Protein AF-A0A4Q5QM50-F1 (afdb_monomer)

pLDDT: mean 96.57, std 2.61, range [81.38, 98.62]

Solvent-accessible surface area (backbone atoms only — not comparable to full-atom values): 6612 Å² total; per-residue (Å²): 116,52,79,35,75,69,76,52,74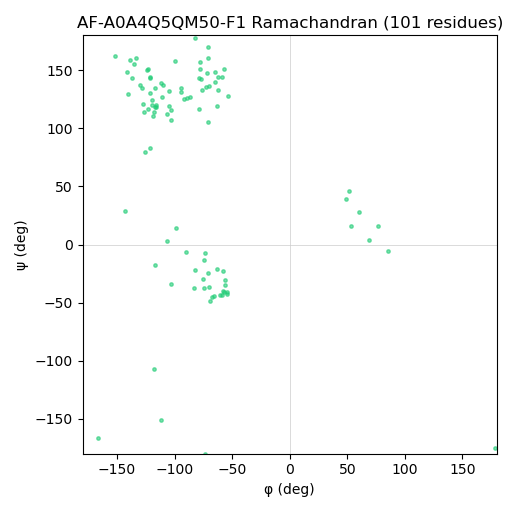,75,59,60,73,68,48,51,76,66,51,48,42,71,62,73,55,78,90,72,41,70,44,87,65,37,73,37,45,36,38,29,59,62,91,64,44,73,49,65,26,73,26,63,67,96,53,87,73,80,84,68,63,63,78,90,70,77,62,97,42,68,57,79,89,48,87,66,78,49,70,36,85,54,73,69,50,73,50,73,57,98,85,46,78,40,83,32,46,61,74,33,70,51,111

Secondary structure (DSSP, 8-state):
-EEE----HHHHTT--HHHHHHHH--S-S--TTEEEEEEESSTT-EEEEEE--SS--PPP--GGG-SSSTTTT----EE--SSSEEEEETTEEEEE-TT-EE-

Nearest PDB structures (foldseek):
  7vgk-assembly3_D-2  TM=9.780E-01  e=2.838E-07  Lacticaseibacillus rhamnosus
  7e4s-assembly1_C  TM=9.742E-01  e=3.928E-07  Lacticaseibacillus rhamnosus
  7vgk-assembly2_F  TM=9.780E-01  e=5.093E-07  Lacticaseibacillus rhamnosus
  7vgk-assembly1_A  TM=9.721E-01  e=9.754E-07  Lacticaseibacillus rhamnosus
  7e4s-assembly1_E  TM=9.760E-01  e=1.185E-06  Lacticaseibacillus rhamnosus

Foldseek 3Di:
DAEAEDDDPVVVVPDDPVRCCVRPNDPDQDDECDWDWYFYPPVRDIHGHDHYDPDDDDDDDDCVVVDPDDPPPHDDKDFAQDAWDWDADPNDIDTDGHGDMDD

Radius of gyration: 15.9 Å; Cα contacts (8 Å, |Δi|>4): 141; chains: 1; bounding box: 38×29×45 Å

Sequence (103 aa):
MTSRFAIGPRETAGLNTAGLREHFLIENIFTPGAIELTYTHYDRMIVGGAMPTETGLPLPNPDNLKAKYFLERRELGALNVGGAGEIVVDGTTYELGNQDCLY

Structure (mmCIF, N/CA/C/O backbone):
data_AF-A0A4Q5QM50-F1
#
_entry.id   AF-A0A4Q5QM50-F1
#
loop_
_atom_site.group_PDB
_atom_site.id
_atom_site.type_symbol
_atom_site.label_atom_id
_atom_site.label_alt_id
_atom_site.label_comp_id
_atom_site.label_asym_id
_atom_site.label_entity_id
_atom_site.label_seq_id
_atom_site.pdbx_PDB_ins_code
_atom_site.Cartn_x
_atom_site.Cartn_y
_atom_site.Cartn_z
_atom_site.occupancy
_atom_site.B_iso_or_equiv
_atom_site.auth_seq_id
_atom_site.auth_comp_id
_atom_site.auth_asym_id
_atom_site.auth_atom_id
_atom_site.pdbx_PDB_model_num
ATOM 1 N N . MET A 1 1 ? 2.891 9.099 -0.944 1.00 81.38 1 MET A N 1
ATOM 2 C CA . MET A 1 1 ? 2.549 8.049 -1.926 1.00 81.38 1 MET A CA 1
ATOM 3 C C . MET A 1 1 ? 3.532 8.115 -3.077 1.00 81.38 1 MET A C 1
ATOM 5 O O . MET A 1 1 ? 3.619 9.152 -3.727 1.00 81.38 1 MET A O 1
ATOM 9 N N . THR A 1 2 ? 4.292 7.048 -3.298 1.00 88.25 2 THR A N 1
ATOM 10 C CA . THR A 1 2 ? 5.181 6.925 -4.462 1.00 88.25 2 THR A CA 1
ATOM 11 C C . THR A 1 2 ? 4.365 6.551 -5.702 1.00 88.25 2 THR A C 1
ATOM 13 O O . THR A 1 2 ? 3.307 5.935 -5.581 1.00 88.25 2 THR A O 1
ATOM 16 N N . SER A 1 3 ? 4.816 6.951 -6.894 1.00 92.69 3 SER A N 1
ATOM 17 C CA . SER A 1 3 ? 4.158 6.608 -8.163 1.00 92.69 3 SER A CA 1
ATOM 18 C C . SER A 1 3 ? 5.085 5.758 -9.026 1.00 92.69 3 SER A C 1
ATOM 20 O O . SER A 1 3 ? 6.266 6.078 -9.158 1.00 92.69 3 SER A O 1
ATOM 22 N N . ARG A 1 4 ? 4.557 4.686 -9.620 1.00 94.88 4 ARG A N 1
ATOM 23 C CA . ARG A 1 4 ? 5.262 3.796 -10.550 1.00 94.88 4 ARG A CA 1
ATOM 24 C C . ARG A 1 4 ? 4.599 3.865 -11.919 1.00 94.88 4 ARG A C 1
ATOM 26 O O . ARG A 1 4 ? 3.421 3.537 -12.063 1.00 94.88 4 ARG A O 1
ATOM 33 N N . PHE A 1 5 ? 5.350 4.299 -12.926 1.00 95.06 5 PHE A N 1
ATOM 34 C CA . PHE A 1 5 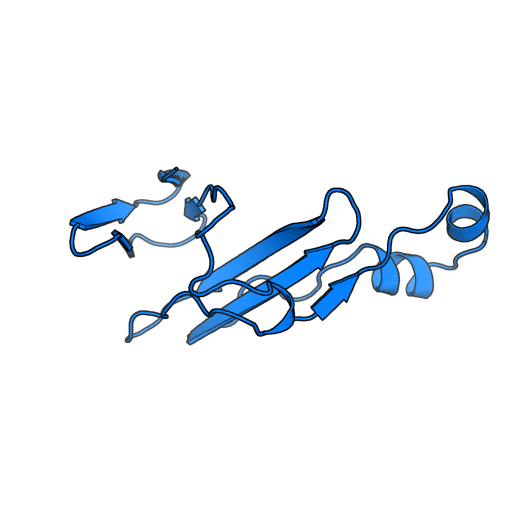? 4.864 4.332 -14.302 1.00 95.06 5 PHE A CA 1
ATOM 35 C C . PHE A 1 5 ? 4.923 2.944 -14.937 1.00 95.06 5 PHE A C 1
ATOM 37 O O . PHE A 1 5 ? 5.848 2.170 -14.692 1.00 95.06 5 PHE A O 1
ATOM 44 N N . ALA A 1 6 ? 3.925 2.647 -15.768 1.00 95.00 6 ALA A N 1
ATOM 45 C CA . ALA A 1 6 ? 3.938 1.460 -16.602 1.00 95.00 6 ALA A CA 1
ATOM 46 C C . ALA A 1 6 ? 4.958 1.647 -17.732 1.00 95.00 6 ALA A C 1
ATOM 48 O O . ALA A 1 6 ? 4.989 2.707 -18.357 1.00 95.00 6 ALA A O 1
ATOM 49 N N . ILE A 1 7 ? 5.763 0.617 -17.987 1.00 97.19 7 ILE A N 1
ATOM 50 C CA . ILE A 1 7 ? 6.805 0.620 -19.017 1.00 97.19 7 ILE A CA 1
ATOM 51 C C . ILE A 1 7 ? 6.597 -0.534 -19.995 1.00 97.19 7 ILE A C 1
ATOM 53 O O . ILE A 1 7 ? 6.004 -1.564 -19.664 1.00 97.19 7 ILE A O 1
ATOM 57 N N . GLY A 1 8 ? 7.042 -0.344 -21.236 1.00 97.81 8 GLY A N 1
ATOM 58 C CA . GLY A 1 8 ? 6.823 -1.319 -22.304 1.00 97.81 8 GLY A CA 1
ATOM 59 C C . GLY A 1 8 ? 7.781 -2.517 -22.225 1.00 97.81 8 GLY A C 1
ATOM 60 O O . GLY A 1 8 ? 8.903 -2.370 -21.746 1.00 97.81 8 GLY A O 1
ATOM 61 N N . PRO A 1 9 ? 7.436 -3.688 -22.799 1.00 97.44 9 PRO A N 1
ATOM 62 C CA . PRO A 1 9 ? 8.308 -4.870 -22.766 1.00 97.44 9 PRO A CA 1
ATOM 63 C C . PRO A 1 9 ? 9.710 -4.641 -23.351 1.00 97.44 9 PRO A C 1
ATOM 65 O O . PRO A 1 9 ? 10.685 -5.202 -22.860 1.00 97.44 9 PRO A O 1
ATOM 68 N N . ARG A 1 10 ? 9.825 -3.800 -24.391 1.00 98.31 10 ARG A N 1
ATOM 69 C CA . ARG A 1 10 ? 11.118 -3.450 -25.007 1.00 98.31 10 ARG A CA 1
ATOM 70 C C . ARG A 1 10 ? 11.987 -2.580 -24.099 1.00 98.31 10 ARG A C 1
ATOM 72 O O . ARG A 1 10 ? 13.198 -2.747 -24.104 1.00 98.31 10 ARG A O 1
ATOM 79 N N . GLU A 1 11 ? 11.372 -1.672 -23.345 1.00 97.56 11 GLU A N 1
ATOM 80 C CA . GLU A 1 11 ? 12.062 -0.832 -22.363 1.00 97.56 11 GLU A CA 1
ATOM 81 C C . GLU A 1 11 ? 12.535 -1.689 -21.189 1.00 97.56 11 GLU A C 1
ATOM 83 O O . GLU A 1 11 ? 13.722 -1.691 -20.874 1.00 97.56 11 GLU A O 1
ATOM 88 N N . THR A 1 12 ? 11.643 -2.519 -20.638 1.00 97.88 12 THR A N 1
ATOM 89 C CA . THR A 1 12 ? 11.959 -3.473 -19.566 1.00 97.88 12 THR A CA 1
ATOM 90 C C . THR A 1 12 ? 13.124 -4.391 -19.930 1.00 97.88 12 THR A C 1
ATOM 92 O O . THR A 1 12 ? 14.004 -4.616 -19.104 1.00 97.88 12 THR A O 1
ATOM 95 N N . ALA A 1 13 ? 13.166 -4.898 -21.168 1.00 98.12 13 ALA A N 1
ATOM 96 C CA . ALA A 1 13 ? 14.239 -5.775 -21.641 1.00 98.12 13 ALA A CA 1
ATOM 97 C C . ALA A 1 13 ? 15.626 -5.102 -21.668 1.00 98.12 13 ALA A C 1
ATOM 99 O O . ALA A 1 13 ? 16.636 -5.803 -21.672 1.00 98.12 13 ALA A O 1
ATOM 100 N N . GLY A 1 14 ? 15.685 -3.767 -21.696 1.00 98.25 14 GLY A N 1
ATOM 101 C CA . GLY A 1 14 ? 16.929 -2.998 -21.649 1.00 98.25 14 GLY A CA 1
ATOM 102 C C . GLY A 1 14 ? 17.397 -2.632 -20.237 1.00 98.25 14 GLY A C 1
ATOM 103 O O . GLY A 1 14 ? 18.486 -2.075 -20.093 1.00 98.25 14 GLY A O 1
ATOM 104 N N . LEU A 1 15 ? 16.602 -2.909 -19.197 1.00 98.25 15 LEU A N 1
ATOM 105 C CA . LEU A 1 15 ? 16.935 -2.531 -17.825 1.00 98.25 15 LEU A CA 1
ATOM 106 C C . LEU A 1 15 ? 17.990 -3.460 -17.216 1.00 98.25 15 LEU A C 1
ATOM 108 O O . LEU A 1 15 ? 17.968 -4.678 -17.387 1.00 98.25 15 LEU A O 1
ATOM 112 N N . ASN A 1 16 ? 18.891 -2.875 -16.428 1.00 98.38 16 ASN A N 1
ATOM 113 C CA . ASN A 1 16 ? 19.770 -3.630 -15.540 1.00 98.38 16 ASN A CA 1
ATOM 114 C C . ASN A 1 16 ? 19.048 -3.978 -14.219 1.00 98.38 16 ASN A C 1
ATOM 116 O O . ASN A 1 16 ? 17.913 -3.562 -13.979 1.00 98.38 16 ASN A O 1
ATOM 120 N N . THR A 1 17 ? 19.717 -4.709 -13.322 1.00 98.44 17 THR A N 1
ATOM 121 C CA . THR A 1 17 ? 19.151 -5.115 -12.021 1.00 98.44 17 THR A CA 1
ATOM 122 C C . THR A 1 17 ? 18.635 -3.939 -11.188 1.00 98.44 17 THR A C 1
ATOM 124 O O . THR A 1 17 ? 17.583 -4.051 -10.560 1.00 98.44 17 THR A O 1
ATOM 127 N N . ALA A 1 18 ? 19.358 -2.816 -11.173 1.00 98.19 18 ALA A N 1
ATOM 128 C CA . ALA A 1 18 ? 18.950 -1.635 -10.418 1.00 98.19 18 ALA A CA 1
ATOM 129 C C . ALA A 1 18 ? 17.682 -1.008 -11.016 1.00 98.19 18 ALA A C 1
ATOM 131 O O . ALA A 1 18 ? 16.733 -0.759 -10.279 1.00 98.19 18 ALA A O 1
ATOM 132 N N . GLY A 1 19 ? 17.624 -0.866 -12.344 1.00 97.75 19 GLY A N 1
ATOM 133 C CA . GLY A 1 19 ? 16.443 -0.369 -13.049 1.00 97.75 19 GLY A CA 1
ATOM 134 C C . GLY A 1 19 ? 15.218 -1.256 -12.827 1.00 97.75 19 GLY A C 1
ATOM 135 O O . GLY A 1 19 ? 14.140 -0.761 -12.516 1.00 97.75 19 GLY A O 1
ATOM 136 N N . LEU A 1 20 ? 15.369 -2.583 -12.878 1.00 98.19 20 LEU A N 1
ATOM 137 C CA . LEU A 1 20 ? 14.257 -3.495 -12.579 1.00 98.19 20 LEU A CA 1
ATOM 138 C C . LEU A 1 20 ? 13.702 -3.279 -11.161 1.00 98.19 20 LEU A C 1
ATOM 140 O O . LEU A 1 20 ? 12.488 -3.219 -10.975 1.00 98.19 20 LEU A O 1
ATOM 144 N N . ARG A 1 21 ? 14.569 -3.118 -10.156 1.00 97.50 21 ARG A N 1
ATOM 145 C CA . ARG A 1 21 ? 14.128 -2.830 -8.781 1.00 97.50 21 ARG A CA 1
ATOM 146 C C . ARG A 1 21 ? 13.453 -1.467 -8.679 1.00 97.50 21 ARG A C 1
ATOM 148 O O . ARG A 1 21 ? 12.398 -1.367 -8.064 1.00 97.50 21 ARG A O 1
ATOM 155 N N . GLU A 1 22 ? 14.018 -0.441 -9.304 1.00 95.12 22 GLU A N 1
ATOM 156 C CA . GLU A 1 22 ? 13.447 0.906 -9.297 1.00 95.12 22 GLU A CA 1
ATOM 157 C C . GLU A 1 22 ? 12.023 0.931 -9.871 1.00 95.12 22 GLU A C 1
ATOM 159 O O . GLU A 1 22 ? 11.148 1.595 -9.317 1.00 95.12 22 GLU A O 1
ATOM 164 N N . HIS A 1 23 ? 11.766 0.177 -10.940 1.00 96.00 23 HIS A N 1
ATOM 165 C CA . HIS A 1 23 ? 10.460 0.167 -11.593 1.00 96.00 23 HIS A CA 1
ATOM 166 C C . HIS A 1 23 ? 9.441 -0.767 -10.928 1.00 96.00 23 HIS A C 1
ATOM 168 O O . HIS A 1 23 ? 8.259 -0.421 -10.865 1.00 96.00 23 HIS A O 1
ATOM 174 N N . PHE A 1 24 ? 9.869 -1.934 -10.435 1.00 96.38 24 PHE A N 1
ATOM 175 C CA . PHE A 1 24 ? 8.945 -3.011 -10.054 1.00 96.38 24 PHE A CA 1
ATOM 176 C C . PHE A 1 24 ? 8.961 -3.385 -8.572 1.00 96.38 24 PHE A C 1
ATOM 178 O O . PHE A 1 24 ? 8.015 -4.017 -8.107 1.00 96.38 24 PHE A O 1
ATOM 185 N N . LEU A 1 25 ? 9.995 -3.011 -7.815 1.00 97.38 25 LEU A N 1
ATOM 186 C CA . LEU A 1 25 ? 10.079 -3.341 -6.397 1.00 97.38 25 LEU A CA 1
ATOM 187 C C . LEU A 1 25 ? 9.544 -2.198 -5.525 1.00 97.38 25 LEU A C 1
ATOM 189 O O . LEU A 1 25 ? 9.880 -1.020 -5.694 1.00 97.38 25 LEU A O 1
ATOM 193 N N . ILE A 1 26 ? 8.730 -2.576 -4.543 1.00 97.31 26 ILE A N 1
ATOM 194 C CA . ILE A 1 26 ? 8.384 -1.746 -3.390 1.00 97.31 26 ILE A CA 1
ATOM 195 C C . ILE A 1 26 ? 9.208 -2.292 -2.226 1.00 97.31 26 ILE A C 1
ATOM 197 O O . ILE A 1 26 ? 8.959 -3.399 -1.761 1.00 97.31 26 ILE A O 1
ATOM 201 N N . GLU A 1 27 ? 10.243 -1.561 -1.812 1.00 95.88 27 GLU A N 1
ATOM 202 C CA . GLU A 1 27 ? 11.178 -2.045 -0.785 1.00 95.88 27 GLU A CA 1
ATOM 203 C C . GLU A 1 27 ? 10.569 -2.007 0.619 1.00 95.88 27 GLU A C 1
ATOM 205 O O . GLU A 1 27 ? 10.772 -2.934 1.397 1.00 95.88 27 GLU A O 1
ATOM 210 N N . ASN A 1 28 ? 9.780 -0.971 0.914 1.00 95.31 28 ASN A N 1
ATOM 211 C CA . ASN A 1 28 ? 9.146 -0.772 2.212 1.00 95.31 28 ASN A CA 1
ATOM 212 C C . ASN A 1 28 ? 7.627 -0.782 2.040 1.00 95.31 28 ASN A C 1
ATOM 214 O O . ASN A 1 28 ? 7.062 0.128 1.438 1.00 95.31 28 ASN A O 1
ATOM 218 N N . ILE A 1 29 ? 6.985 -1.831 2.552 1.00 97.06 29 ILE A N 1
ATOM 219 C CA . ILE A 1 29 ? 5.519 -1.969 2.568 1.00 97.06 29 ILE A CA 1
ATOM 220 C C . ILE A 1 29 ? 4.967 -1.673 3.966 1.00 97.06 29 ILE A C 1
ATOM 222 O O . ILE A 1 29 ? 3.890 -1.101 4.087 1.00 97.06 29 ILE A O 1
ATOM 226 N N . PHE A 1 30 ? 5.708 -2.024 5.021 1.00 97.94 30 PHE A N 1
ATOM 227 C CA . PHE A 1 30 ? 5.294 -1.818 6.406 1.00 97.94 30 PHE A CA 1
ATOM 228 C C . PHE A 1 30 ? 6.327 -0.978 7.150 1.00 97.94 30 PHE A C 1
ATOM 230 O O . PHE A 1 30 ? 7.461 -1.412 7.355 1.00 97.94 30 PHE A O 1
ATOM 237 N N . THR A 1 31 ? 5.902 0.205 7.582 1.00 97.69 31 THR A N 1
ATOM 238 C CA . THR A 1 31 ? 6.664 1.098 8.456 1.00 97.69 31 THR A CA 1
ATOM 239 C C . THR A 1 31 ? 5.846 1.297 9.736 1.00 97.69 31 THR A C 1
ATOM 241 O O . THR A 1 31 ? 4.691 1.719 9.629 1.00 97.69 31 THR A O 1
ATOM 244 N N . PRO A 1 32 ? 6.387 1.012 10.939 1.00 97.75 32 PRO A N 1
ATOM 245 C CA . PRO A 1 32 ? 5.649 1.194 12.187 1.00 97.75 32 PRO A CA 1
ATOM 246 C C . PRO A 1 32 ? 5.092 2.615 12.327 1.00 97.75 32 PRO A C 1
ATOM 248 O O . PRO A 1 32 ? 5.830 3.592 12.209 1.00 97.75 32 PRO A O 1
ATOM 251 N N . GLY A 1 33 ? 3.793 2.725 12.594 1.00 97.56 33 GLY A N 1
ATOM 252 C CA . GLY A 1 33 ? 3.090 3.995 12.765 1.00 97.56 33 GLY A CA 1
ATOM 253 C C . GLY A 1 33 ? 2.786 4.734 11.459 1.00 97.56 33 GLY A C 1
ATOM 254 O O . GLY A 1 33 ? 2.486 5.925 11.505 1.00 97.56 33 GLY A O 1
ATOM 255 N N . ALA A 1 34 ? 2.863 4.071 10.301 1.00 97.12 34 ALA A N 1
ATOM 256 C CA . ALA A 1 34 ? 2.604 4.700 9.011 1.00 97.12 34 ALA A CA 1
ATOM 257 C C . ALA A 1 34 ? 1.788 3.821 8.051 1.00 97.12 34 ALA A C 1
ATOM 259 O O . ALA A 1 34 ? 1.704 2.596 8.181 1.00 97.12 34 ALA A O 1
ATOM 260 N N . ILE A 1 35 ? 1.171 4.496 7.076 1.00 97.62 35 ILE A N 1
ATOM 261 C CA . ILE A 1 35 ? 0.571 3.876 5.894 1.00 97.62 35 ILE A CA 1
ATOM 262 C C . ILE A 1 35 ? 1.481 4.185 4.709 1.00 97.62 35 ILE A C 1
ATOM 264 O O . ILE A 1 35 ? 1.584 5.335 4.276 1.00 97.62 35 ILE A O 1
ATOM 268 N N . GLU A 1 36 ? 2.114 3.150 4.171 1.00 97.44 36 GLU A N 1
ATOM 269 C CA . GLU A 1 36 ? 2.895 3.232 2.944 1.00 97.44 36 GLU A CA 1
ATOM 270 C C . GLU A 1 36 ? 1.990 2.904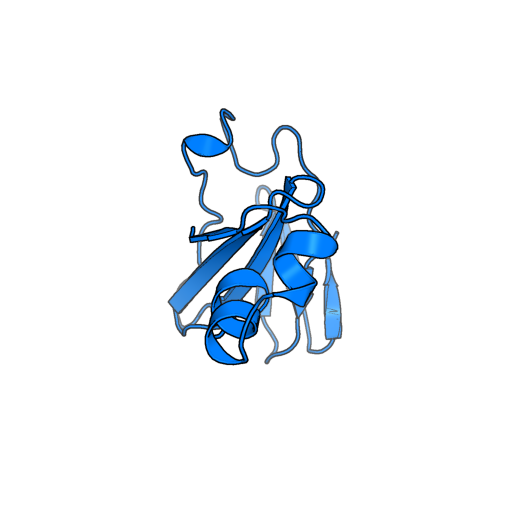 1.765 1.00 97.44 36 GLU A C 1
ATOM 272 O O . GLU A 1 36 ? 1.358 1.853 1.739 1.00 97.44 36 GLU A O 1
ATOM 277 N N . LEU A 1 37 ? 1.926 3.798 0.778 1.00 96.81 37 LEU A N 1
ATOM 278 C CA . LEU A 1 37 ? 1.141 3.603 -0.440 1.00 96.81 37 LEU A CA 1
ATOM 279 C C . LEU A 1 37 ? 2.010 3.848 -1.670 1.00 96.81 37 LEU A C 1
ATOM 281 O O . LEU A 1 37 ? 2.685 4.882 -1.786 1.00 96.81 37 LEU A O 1
ATOM 285 N N . THR A 1 38 ? 1.898 2.942 -2.632 1.00 96.44 38 THR A N 1
ATOM 286 C CA . THR A 1 38 ? 2.444 3.059 -3.978 1.00 96.44 38 THR A CA 1
ATOM 287 C C . THR A 1 38 ? 1.309 2.997 -4.988 1.00 96.44 38 THR A C 1
ATOM 289 O O . THR A 1 38 ? 0.587 2.008 -5.087 1.00 96.44 38 THR A O 1
ATOM 292 N N . TYR A 1 39 ? 1.165 4.064 -5.767 1.00 96.19 39 TYR A N 1
ATOM 293 C CA . TYR A 1 39 ? 0.270 4.110 -6.913 1.00 96.19 39 TYR A CA 1
ATOM 294 C C . TYR A 1 39 ? 0.996 3.566 -8.137 1.00 96.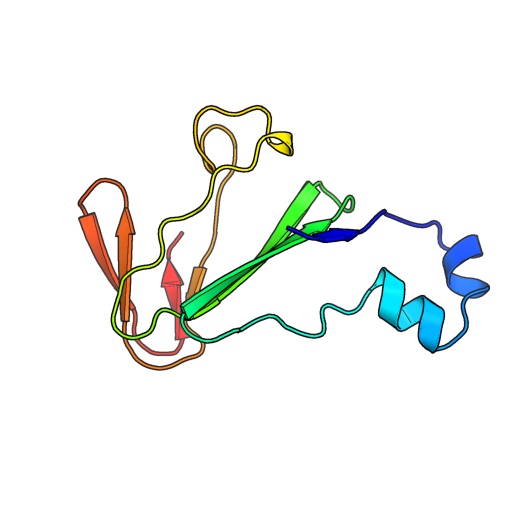19 39 TYR A C 1
ATOM 296 O O . TYR A 1 39 ? 2.074 4.046 -8.487 1.00 96.19 39 TYR A O 1
ATOM 304 N N . THR A 1 40 ? 0.407 2.591 -8.814 1.00 95.69 40 THR A N 1
ATOM 305 C CA . THR A 1 40 ? 0.936 2.062 -10.068 1.00 95.69 40 THR A CA 1
ATOM 306 C C . THR A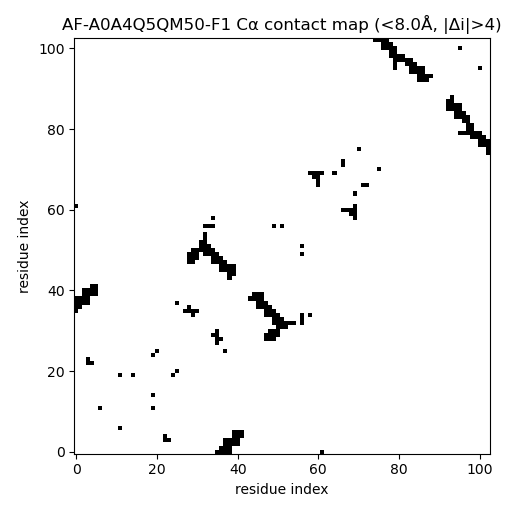 1 40 ? 0.046 2.461 -11.234 1.00 95.69 40 THR A C 1
ATOM 308 O O . THR A 1 40 ? -1.176 2.389 -11.162 1.00 95.69 40 THR A O 1
ATOM 311 N N . HIS A 1 41 ? 0.653 2.873 -12.343 1.00 95.06 41 HIS A N 1
ATOM 312 C CA . HIS A 1 41 ? -0.068 3.144 -13.585 1.00 95.06 41 HIS A CA 1
ATOM 313 C C . HIS A 1 41 ? -0.541 1.864 -14.298 1.00 95.06 41 HIS A C 1
ATOM 315 O O . HIS A 1 41 ? -1.321 1.973 -15.242 1.00 95.06 41 HIS A O 1
ATOM 321 N N . TYR A 1 42 ? -0.137 0.675 -13.831 1.00 94.25 42 TYR A N 1
ATOM 322 C CA . TYR A 1 42 ? -0.791 -0.584 -14.193 1.00 94.25 42 TYR A CA 1
ATOM 323 C C . TYR A 1 42 ? -2.170 -0.630 -13.518 1.00 94.25 42 TYR A C 1
ATOM 325 O O . TYR A 1 42 ? -2.268 -0.744 -12.297 1.00 94.25 42 TYR A O 1
ATOM 333 N N . ASP A 1 43 ? -3.224 -0.423 -14.308 1.00 94.38 43 ASP A N 1
ATOM 334 C CA . ASP A 1 43 ? -4.634 -0.368 -13.884 1.00 94.38 43 ASP A CA 1
ATOM 335 C C . ASP A 1 43 ? -4.964 0.610 -12.745 1.00 94.38 43 ASP A C 1
ATOM 337 O O . ASP A 1 43 ? -6.055 0.584 -12.179 1.00 94.38 43 ASP A O 1
ATOM 341 N N . ARG A 1 44 ? -4.063 1.555 -12.447 1.00 94.62 44 ARG A N 1
ATOM 342 C CA . ARG A 1 44 ? -4.247 2.577 -11.399 1.00 94.62 44 ARG A CA 1
ATOM 343 C C . ARG A 1 44 ? -4.441 1.982 -10.001 1.00 94.62 44 ARG A C 1
ATOM 345 O O . ARG A 1 44 ? -5.098 2.611 -9.156 1.00 94.62 44 ARG A O 1
ATOM 352 N N . MET A 1 45 ? -3.888 0.791 -9.762 1.00 95.94 45 MET A N 1
ATOM 353 C CA . MET A 1 45 ? -3.915 0.157 -8.447 1.00 95.94 45 MET A CA 1
ATOM 354 C C . MET A 1 45 ? -3.104 0.977 -7.442 1.00 95.94 45 MET A C 1
ATOM 356 O O . MET A 1 45 ? -2.108 1.621 -7.783 1.00 95.94 45 MET A O 1
ATOM 360 N N . ILE A 1 46 ? -3.539 0.939 -6.188 1.00 96.75 46 ILE A N 1
ATOM 361 C CA . ILE A 1 46 ? -2.774 1.452 -5.057 1.00 96.75 46 ILE A CA 1
ATOM 362 C C . ILE A 1 46 ? -2.484 0.253 -4.174 1.00 96.75 46 ILE A C 1
ATOM 364 O O . ILE A 1 46 ? -3.409 -0.420 -3.731 1.00 96.75 46 ILE A O 1
ATOM 368 N N . VAL A 1 47 ? -1.203 -0.025 -3.968 1.00 97.12 47 VAL A N 1
ATOM 369 C CA . VAL A 1 47 ? -0.727 -1.156 -3.171 1.00 97.12 47 VAL A CA 1
ATOM 370 C C . VAL A 1 47 ? 0.128 -0.607 -2.046 1.00 97.12 47 VAL A C 1
ATOM 372 O O . VAL A 1 47 ? 0.832 0.388 -2.227 1.00 97.12 47 VAL A O 1
ATOM 375 N N . GLY A 1 48 ? 0.056 -1.226 -0.879 1.00 96.94 48 GLY A N 1
ATOM 376 C CA . GLY A 1 48 ? 0.709 -0.688 0.296 1.00 96.94 48 GLY A CA 1
ATOM 377 C C . GLY A 1 48 ? 0.473 -1.514 1.542 1.00 96.94 48 GLY A C 1
ATOM 378 O O . GLY A 1 48 ? -0.146 -2.576 1.487 1.00 96.94 48 GLY A O 1
ATOM 379 N N . GLY A 1 49 ? 0.962 -0.996 2.659 1.00 98.00 49 GLY A N 1
ATOM 380 C CA . GLY A 1 49 ? 0.750 -1.563 3.978 1.00 98.00 49 GLY A CA 1
ATOM 381 C C . GLY A 1 49 ? 0.445 -0.466 4.986 1.00 98.00 49 GLY A C 1
ATOM 382 O O . GLY A 1 49 ? 0.983 0.637 4.920 1.00 98.00 49 GLY A O 1
ATOM 383 N N . ALA A 1 50 ? -0.440 -0.780 5.923 1.00 98.12 50 ALA A N 1
ATOM 384 C CA . ALA A 1 50 ? -0.682 0.017 7.113 1.00 98.12 50 ALA A CA 1
ATOM 385 C C . ALA A 1 50 ? -0.163 -0.777 8.310 1.00 98.12 50 ALA A C 1
ATOM 387 O O . ALA A 1 50 ? -0.543 -1.934 8.483 1.00 98.12 50 ALA A O 1
ATOM 388 N N . MET A 1 51 ? 0.698 -0.172 9.128 1.00 98.19 51 MET A N 1
ATOM 389 C CA . MET A 1 51 ? 1.185 -0.795 10.360 1.00 98.19 51 MET A CA 1
ATOM 390 C C . MET A 1 51 ? 0.925 0.138 11.547 1.00 98.19 51 MET A C 1
ATOM 392 O O . MET A 1 51 ? 1.836 0.850 11.976 1.00 98.19 51 MET A O 1
ATOM 396 N N . PRO A 1 52 ? -0.316 0.181 12.068 1.00 97.88 52 PRO A N 1
ATOM 397 C CA . PRO A 1 52 ? -0.622 0.914 13.290 1.00 97.88 52 PRO A CA 1
ATOM 398 C C . PRO A 1 52 ? 0.234 0.424 14.461 1.00 97.88 52 PRO A C 1
ATOM 400 O O . PRO A 1 52 ? 0.649 -0.736 14.505 1.00 97.88 52 PRO A O 1
ATOM 403 N N . THR A 1 53 ? 0.503 1.320 15.406 1.00 95.81 53 THR A N 1
ATOM 404 C CA . THR A 1 53 ? 1.182 0.994 16.666 1.00 95.81 53 THR A CA 1
ATOM 405 C C . THR A 1 53 ? 0.239 1.286 17.829 1.00 95.81 53 THR A C 1
ATOM 407 O O . THR A 1 53 ? -0.728 0.560 18.021 1.00 95.81 53 THR A O 1
ATOM 410 N N . GLU A 1 54 ? 0.477 2.351 18.589 1.00 94.56 54 GLU A N 1
ATOM 411 C CA . GLU A 1 54 ? -0.380 2.742 19.715 1.00 94.56 54 GLU A CA 1
ATOM 412 C C . GLU A 1 54 ? -1.607 3.541 19.262 1.00 94.56 54 GLU A C 1
ATOM 414 O O . GLU A 1 54 ? -2.609 3.605 19.970 1.00 94.56 54 GLU A O 1
ATOM 419 N N . THR A 1 55 ? -1.535 4.162 18.082 1.00 94.56 55 THR A N 1
ATOM 420 C CA . THR A 1 55 ? -2.598 4.996 17.526 1.00 94.56 55 THR A CA 1
ATOM 421 C C . THR A 1 55 ? -3.070 4.464 16.179 1.00 94.56 55 THR A C 1
ATOM 423 O O . THR A 1 55 ? -2.285 3.978 15.358 1.00 94.56 55 THR A O 1
ATOM 426 N N . GLY A 1 56 ? -4.380 4.574 15.947 1.00 96.25 56 GLY A N 1
ATOM 427 C CA . GLY A 1 56 ? -4.985 4.267 14.658 1.00 96.25 56 GLY A CA 1
ATOM 428 C C . GLY A 1 56 ? -4.464 5.198 13.563 1.00 96.25 56 GLY A C 1
ATOM 429 O O . GLY A 1 56 ? -4.220 6.385 13.793 1.00 96.25 56 GLY A O 1
ATOM 430 N N . LEU A 1 57 ? -4.306 4.653 12.359 1.00 98.12 57 LEU A N 1
ATOM 43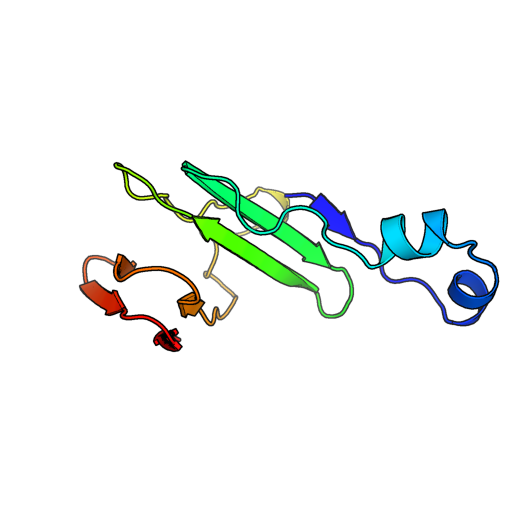1 C CA . LEU A 1 57 ? -3.815 5.393 11.203 1.00 98.12 57 LEU A CA 1
ATOM 432 C C . LEU A 1 57 ? -4.989 5.739 10.279 1.00 98.12 57 LEU A C 1
ATOM 434 O O . LEU A 1 57 ? -5.608 4.824 9.731 1.00 98.12 57 LEU A O 1
ATOM 438 N N . PRO A 1 58 ? -5.320 7.027 10.080 1.00 96.94 58 PRO A N 1
ATOM 439 C CA . PRO A 1 58 ? -6.390 7.401 9.170 1.00 96.94 58 PRO A CA 1
ATOM 440 C C . PRO A 1 58 ? -5.967 7.137 7.724 1.00 96.94 58 PRO A C 1
ATOM 442 O O . PRO A 1 58 ? -4.859 7.490 7.312 1.00 96.94 58 PRO A O 1
ATOM 445 N N . LEU A 1 59 ? -6.873 6.562 6.932 1.00 96.50 59 LEU A N 1
ATOM 446 C CA . LEU A 1 59 ? -6.646 6.368 5.505 1.00 96.50 59 LEU A CA 1
ATOM 447 C C . LEU A 1 59 ? -6.513 7.747 4.825 1.00 96.50 59 LEU A C 1
ATOM 449 O O . LEU A 1 59 ? -7.443 8.557 4.904 1.00 96.50 59 LEU A O 1
ATOM 453 N N . PRO A 1 60 ? -5.370 8.065 4.188 1.00 95.19 60 PRO A N 1
ATOM 454 C CA . PRO A 1 60 ? -5.143 9.393 3.629 1.00 95.19 60 PRO A CA 1
ATOM 455 C C . PRO A 1 60 ? -6.023 9.620 2.396 1.00 95.19 60 PRO A C 1
ATOM 457 O O . PRO A 1 60 ? -6.414 8.668 1.735 1.00 95.19 60 PRO A O 1
ATOM 460 N N . ASN A 1 61 ? -6.250 10.876 2.003 1.00 94.75 61 ASN A N 1
ATOM 461 C CA . ASN A 1 61 ? -6.848 11.219 0.706 1.00 94.75 61 ASN A CA 1
ATOM 462 C C . ASN A 1 61 ? -5.904 12.126 -0.107 1.00 94.75 61 ASN A C 1
ATOM 464 O O . ASN A 1 61 ? -6.026 13.348 -0.044 1.00 94.75 61 ASN A O 1
ATOM 468 N N . PRO A 1 62 ? -4.920 11.560 -0.827 1.00 91.12 62 PRO A N 1
ATOM 469 C CA . PRO A 1 62 ? -3.985 12.353 -1.619 1.00 91.12 62 PRO A CA 1
ATOM 470 C C . PRO A 1 62 ? -4.662 13.103 -2.784 1.00 91.12 62 PRO A C 1
ATOM 472 O O . PRO A 1 62 ? -5.469 12.535 -3.519 1.00 91.12 62 PRO A O 1
ATOM 475 N N . ASP A 1 63 ? -4.250 14.350 -3.039 1.00 89.50 63 ASP A N 1
ATOM 476 C CA . ASP A 1 63 ? -4.840 15.236 -4.066 1.00 89.50 63 ASP A CA 1
ATOM 477 C C . ASP A 1 63 ? -4.828 14.684 -5.499 1.00 89.50 63 ASP A C 1
ATOM 479 O O . ASP A 1 63 ? -5.601 15.125 -6.360 1.00 89.50 63 ASP A O 1
ATOM 483 N N . ASN A 1 64 ? -3.926 13.750 -5.801 1.00 86.25 64 ASN A N 1
ATOM 484 C CA . ASN A 1 64 ? -3.833 13.132 -7.120 1.00 86.25 64 ASN A CA 1
ATOM 485 C C . ASN A 1 64 ? -4.957 12.120 -7.391 1.00 86.25 64 ASN A C 1
ATOM 487 O O . ASN A 1 64 ? -5.166 11.770 -8.551 1.00 86.25 64 ASN A O 1
ATOM 491 N N . LEU A 1 65 ? -5.716 11.709 -6.367 1.00 91.81 65 LEU A N 1
ATOM 492 C CA . LEU A 1 65 ? -6.940 10.927 -6.544 1.00 91.81 65 LEU A CA 1
ATOM 493 C C . LEU A 1 65 ? -8.081 11.751 -7.140 1.00 91.81 65 LEU A C 1
ATOM 495 O O . LEU A 1 65 ? -8.967 11.175 -7.767 1.00 91.81 65 LEU A O 1
ATOM 499 N N . LYS A 1 66 ? -8.051 13.083 -6.968 1.00 94.00 66 LYS A N 1
ATOM 500 C CA . LYS A 1 66 ? -9.122 14.001 -7.397 1.00 94.00 66 LYS A CA 1
ATOM 501 C C . LYS A 1 66 ? -10.501 13.555 -6.888 1.00 94.00 66 LYS A C 1
ATOM 503 O O . LYS A 1 66 ? -11.479 13.558 -7.631 1.00 94.00 66 LYS A O 1
ATOM 508 N N . ALA A 1 67 ? -10.541 13.197 -5.607 1.00 95.94 67 ALA A N 1
ATOM 509 C CA . ALA A 1 67 ? -11.706 12.719 -4.873 1.00 95.94 67 ALA A CA 1
ATOM 510 C C . ALA A 1 67 ? -11.815 13.434 -3.514 1.00 95.94 67 ALA A C 1
ATOM 512 O O . ALA A 1 67 ? -10.838 13.993 -3.012 1.00 95.94 67 ALA A O 1
ATOM 513 N N . LYS A 1 68 ? -13.002 13.415 -2.909 1.00 96.81 68 LYS A N 1
ATOM 514 C CA . LYS A 1 68 ? -13.291 13.964 -1.576 1.00 96.81 68 LYS A CA 1
ATOM 515 C C . LYS A 1 68 ? -12.769 13.075 -0.447 1.00 96.81 68 LYS A C 1
ATOM 517 O O . LYS A 1 68 ? -12.433 13.591 0.614 1.00 96.81 68 LYS A O 1
ATOM 522 N N . TYR A 1 69 ? -12.708 11.766 -0.677 1.00 96.50 69 TYR A N 1
ATOM 523 C CA . TYR A 1 69 ? -12.152 10.765 0.232 1.00 96.50 69 TYR A CA 1
ATOM 524 C C . TYR A 1 69 ? -11.619 9.569 -0.570 1.00 96.50 69 TYR A C 1
ATOM 526 O O . TYR A 1 69 ? -11.965 9.390 -1.739 1.00 96.50 69 TYR A O 1
ATOM 534 N N . PHE A 1 70 ? -10.772 8.749 0.056 1.00 96.94 70 PHE A N 1
ATOM 535 C CA . PHE A 1 70 ? -9.964 7.738 -0.636 1.00 96.94 70 PHE A CA 1
ATOM 536 C C . PHE A 1 70 ? -10.784 6.724 -1.458 1.00 96.94 70 PHE A C 1
ATOM 538 O O . PHE A 1 70 ? -10.406 6.392 -2.582 1.00 96.94 70 PHE A O 1
ATOM 545 N N . LEU A 1 71 ? -11.922 6.268 -0.920 1.00 97.25 71 LEU A N 1
ATOM 546 C CA . LEU A 1 71 ? -12.779 5.237 -1.523 1.00 97.25 71 LEU A CA 1
ATOM 547 C C . LEU A 1 71 ? -13.998 5.785 -2.281 1.00 97.25 71 LEU A C 1
ATOM 549 O O . LEU A 1 71 ? -14.883 5.018 -2.636 1.00 97.25 71 LEU A O 1
ATOM 553 N N . GLU A 1 72 ? -14.060 7.084 -2.603 1.00 97.69 72 GLU A N 1
ATOM 554 C CA . GLU A 1 72 ? -15.238 7.668 -3.284 1.00 97.69 72 GLU A CA 1
ATOM 555 C C . GLU A 1 72 ? -15.582 6.958 -4.605 1.00 97.69 72 GLU A C 1
ATOM 557 O O . GLU A 1 72 ? -16.734 6.925 -5.035 1.00 97.69 72 GLU A O 1
ATOM 562 N N . ARG A 1 73 ? -14.566 6.414 -5.284 1.00 97.12 73 ARG A N 1
ATOM 563 C CA . ARG A 1 73 ? -14.688 5.747 -6.590 1.00 97.12 73 ARG A CA 1
ATOM 564 C C . ARG A 1 73 ? -13.753 4.539 -6.697 1.00 97.12 73 ARG A C 1
ATOM 566 O O . ARG A 1 73 ? -13.236 4.260 -7.780 1.00 97.12 73 ARG A O 1
ATOM 573 N N . ARG A 1 74 ? -13.444 3.904 -5.564 1.00 96.88 74 ARG A N 1
ATOM 574 C CA . ARG A 1 74 ? -12.495 2.789 -5.448 1.00 96.88 74 ARG A CA 1
ATOM 575 C C . ARG A 1 74 ? -13.018 1.774 -4.444 1.00 96.88 74 ARG A C 1
ATOM 577 O O . ARG A 1 74 ? -13.638 2.151 -3.459 1.00 96.88 74 ARG A O 1
ATOM 584 N N . GLU A 1 75 ? -12.691 0.519 -4.686 1.00 97.88 75 GLU A N 1
ATOM 585 C CA . GLU A 1 75 ? -12.802 -0.567 -3.714 1.00 97.88 75 GLU A CA 1
ATOM 586 C C . GLU A 1 75 ? -11.428 -0.847 -3.089 1.00 97.88 75 GLU A C 1
ATOM 588 O O . GLU A 1 75 ? -10.390 -0.486 -3.660 1.00 97.88 75 GLU A O 1
ATOM 593 N N . LEU A 1 76 ? -11.419 -1.450 -1.902 1.00 98.12 76 LEU A N 1
ATOM 594 C CA . LEU A 1 76 ? -10.206 -1.795 -1.169 1.00 98.12 76 LEU A CA 1
ATOM 595 C C . LEU A 1 76 ? -10.390 -3.155 -0.509 1.00 98.12 76 LEU A C 1
ATOM 597 O O . LEU A 1 76 ? -11.365 -3.372 0.191 1.00 98.12 76 LEU A O 1
ATOM 601 N N . GLY A 1 77 ? -9.421 -4.043 -0.710 1.00 98.31 77 GLY A N 1
ATOM 602 C CA . GLY A 1 77 ? -9.276 -5.254 0.089 1.00 98.31 77 GLY A CA 1
ATOM 603 C C . GLY A 1 77 ? -8.111 -5.093 1.057 1.00 98.31 77 GLY A C 1
ATOM 604 O O . GLY A 1 77 ? -7.023 -4.679 0.653 1.00 98.31 77 GLY A O 1
ATOM 605 N N . ALA A 1 78 ? -8.330 -5.435 2.321 1.00 98.31 78 ALA A N 1
ATOM 606 C CA . ALA A 1 78 ? -7.301 -5.518 3.345 1.00 98.31 78 ALA A CA 1
ATOM 607 C C . ALA A 1 78 ? -7.094 -6.979 3.755 1.00 98.31 78 ALA A C 1
ATOM 609 O O . ALA A 1 78 ? -8.055 -7.728 3.916 1.00 98.31 78 ALA A O 1
ATOM 610 N N . LEU A 1 79 ? -5.836 -7.374 3.944 1.00 98.50 79 LEU A N 1
ATOM 611 C CA . LEU A 1 79 ? -5.442 -8.664 4.508 1.00 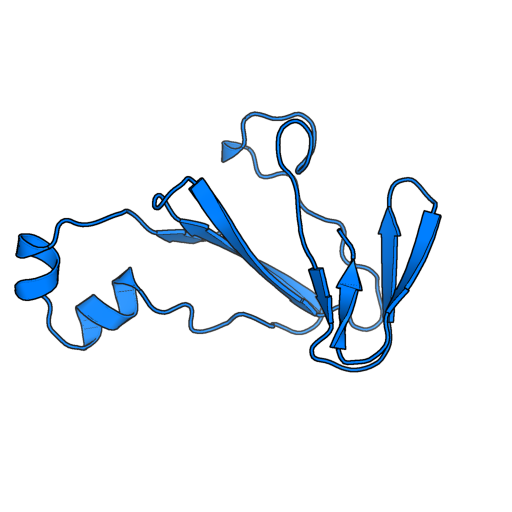98.50 79 LEU A CA 1
ATOM 612 C C . LEU A 1 79 ? -4.488 -8.395 5.666 1.00 98.50 79 LEU A C 1
ATOM 614 O O . LEU A 1 79 ? -3.428 -7.795 5.465 1.00 98.50 79 LEU A O 1
ATOM 618 N N . ASN A 1 80 ? -4.841 -8.852 6.863 1.00 98.50 80 ASN A N 1
ATOM 619 C CA . ASN A 1 80 ? -3.948 -8.741 8.002 1.00 98.50 80 ASN A CA 1
ATOM 620 C C . ASN A 1 80 ? -2.874 -9.836 7.935 1.00 98.50 80 ASN A C 1
ATOM 622 O O . ASN A 1 80 ? -3.163 -11.025 8.024 1.00 98.50 80 ASN A O 1
ATOM 626 N N . VAL A 1 81 ? -1.612 -9.435 7.800 1.00 98.06 81 VAL A N 1
ATOM 627 C CA . VAL A 1 81 ? -0.453 -10.347 7.797 1.00 98.06 81 VAL A CA 1
ATOM 628 C C . VAL A 1 81 ? 0.365 -10.273 9.092 1.00 98.06 81 VAL A C 1
ATOM 630 O O . VAL A 1 81 ? 1.394 -10.937 9.206 1.00 98.06 81 VAL A O 1
ATOM 633 N N . GLY A 1 82 ? -0.077 -9.468 10.064 1.00 97.19 82 GLY A N 1
ATOM 634 C CA . GLY A 1 82 ? 0.590 -9.219 11.340 1.00 97.19 82 GLY A CA 1
ATOM 635 C C . GLY A 1 82 ? -0.167 -9.788 12.543 1.00 97.19 82 GLY A C 1
ATOM 636 O O . GLY A 1 82 ? -0.845 -10.811 12.448 1.00 97.19 82 GLY A O 1
ATOM 637 N N . GLY A 1 83 ? -0.009 -9.137 13.697 1.00 97.50 83 GLY A N 1
ATOM 638 C CA . GLY A 1 83 ? -0.782 -9.446 14.903 1.00 97.50 83 GLY A CA 1
ATOM 639 C C . GLY A 1 83 ? -2.244 -9.007 14.786 1.00 97.50 83 GLY A C 1
ATOM 640 O O . GLY A 1 83 ? -2.605 -8.299 13.849 1.00 97.50 83 GLY A O 1
ATOM 641 N N . ALA A 1 84 ? -3.079 -9.423 15.740 1.00 98.06 84 ALA A N 1
ATOM 642 C CA . ALA A 1 84 ? -4.476 -8.999 15.790 1.00 98.06 84 ALA A CA 1
ATOM 643 C C . ALA A 1 84 ? -4.597 -7.468 15.893 1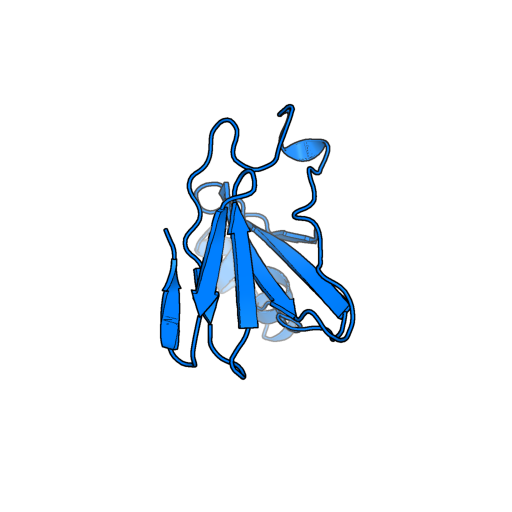.00 98.06 84 ALA A C 1
ATOM 645 O O . ALA A 1 84 ? -3.779 -6.819 16.551 1.00 98.06 84 ALA A O 1
ATOM 646 N N . GLY A 1 85 ? -5.617 -6.915 15.248 1.00 97.44 85 GLY A N 1
ATOM 647 C CA . GLY A 1 85 ? -5.940 -5.494 15.267 1.00 97.44 85 GLY A CA 1
ATOM 648 C C . GLY A 1 85 ? -7.338 -5.256 14.712 1.00 97.44 85 GLY A C 1
ATOM 649 O O . GLY A 1 85 ? -8.097 -6.200 14.519 1.00 97.44 85 GLY A O 1
ATOM 650 N N . GLU A 1 86 ? -7.665 -4.005 14.416 1.00 98.00 86 GLU A N 1
ATOM 651 C CA . GLU A 1 86 ? -8.997 -3.622 13.952 1.00 98.00 86 GLU A CA 1
ATOM 652 C C . GLU A 1 86 ? -8.938 -2.657 12.762 1.00 98.00 86 GLU A C 1
ATOM 654 O O . GLU A 1 86 ? -7.969 -1.914 12.577 1.00 98.00 86 GLU A O 1
ATOM 659 N N . ILE A 1 87 ? -10.002 -2.652 11.959 1.00 98.44 87 ILE A N 1
ATOM 660 C CA . ILE A 1 87 ? -10.281 -1.618 10.959 1.00 98.44 87 ILE A CA 1
ATOM 661 C C . ILE A 1 87 ? -11.636 -0.996 11.289 1.00 98.44 87 ILE A C 1
ATOM 663 O O . ILE A 1 87 ? -12.630 -1.700 11.460 1.00 98.44 87 ILE A O 1
ATOM 667 N N . VAL A 1 88 ? -11.685 0.336 11.335 1.00 98.38 88 VAL A N 1
ATOM 668 C CA . VAL A 1 88 ? -12.923 1.091 11.549 1.00 98.38 88 VAL A CA 1
ATOM 669 C C . VAL A 1 88 ? -13.383 1.703 10.228 1.00 98.38 88 VAL A C 1
ATOM 671 O O . VAL A 1 88 ? -12.680 2.528 9.644 1.00 98.38 88 VAL A O 1
ATOM 674 N N . VAL A 1 89 ? -14.578 1.328 9.772 1.00 98.00 89 VAL A N 1
ATOM 675 C CA . VAL A 1 89 ? -15.207 1.838 8.544 1.00 98.00 89 VAL A CA 1
ATOM 676 C C . VAL A 1 89 ? -16.496 2.554 8.917 1.00 98.00 89 VAL A C 1
ATOM 678 O O . VAL A 1 89 ? -17.426 1.932 9.427 1.00 98.00 89 VAL A O 1
ATOM 681 N N . ASP A 1 90 ? -16.538 3.871 8.705 1.00 96.50 90 ASP A N 1
ATOM 682 C CA . ASP A 1 90 ? -17.704 4.720 8.989 1.00 96.50 90 ASP A CA 1
ATOM 683 C C . ASP A 1 90 ? -18.306 4.497 10.395 1.00 96.50 90 ASP A C 1
ATOM 685 O O . ASP A 1 90 ? -19.519 4.476 10.594 1.00 96.50 90 ASP A O 1
ATOM 689 N N . GLY A 1 91 ? -17.432 4.304 11.391 1.00 97.12 91 GLY A N 1
ATOM 690 C CA . GLY A 1 91 ? -17.798 4.057 12.792 1.00 97.12 91 GLY A CA 1
ATOM 691 C C . GLY A 1 91 ? -18.086 2.592 13.145 1.00 97.12 91 GLY A C 1
ATOM 692 O O . GLY A 1 91 ? -18.254 2.281 14.322 1.00 97.12 91 GLY A O 1
ATOM 693 N N . THR A 1 92 ? -18.100 1.684 12.169 1.00 98.38 92 THR A N 1
ATOM 694 C CA . THR A 1 92 ? -18.210 0.237 12.403 1.00 98.38 92 THR A CA 1
ATOM 695 C C . THR A 1 92 ? -16.825 -0.366 12.582 1.00 98.38 92 THR A C 1
ATOM 697 O O . THR A 1 92 ? -15.967 -0.195 11.722 1.00 98.38 92 THR A O 1
ATOM 700 N N . THR A 1 93 ? -16.612 -1.074 13.689 1.00 98.50 93 THR A N 1
ATOM 701 C CA . THR A 1 93 ? -15.332 -1.731 13.996 1.00 98.50 93 THR A CA 1
ATOM 702 C C . THR A 1 93 ? -15.355 -3.179 13.528 1.00 98.50 93 THR A C 1
ATOM 704 O O . THR A 1 93 ? -16.298 -3.913 13.827 1.00 98.50 93 THR A O 1
ATOM 707 N N . TYR A 1 94 ? -14.311 -3.578 12.809 1.00 98.62 94 TYR A N 1
ATOM 708 C CA . TYR A 1 94 ? -14.057 -4.946 12.385 1.00 98.62 94 TYR A CA 1
ATOM 709 C C . TYR A 1 94 ? -12.763 -5.419 13.034 1.00 98.62 94 TYR A C 1
ATOM 711 O O . TYR A 1 94 ? -11.706 -4.849 12.779 1.00 98.62 94 TYR A O 1
ATOM 719 N N . GLU A 1 95 ? -12.853 -6.459 13.854 1.00 98.44 95 GLU A N 1
ATOM 720 C CA . GLU A 1 95 ? -11.690 -7.149 14.411 1.00 98.44 95 GLU A CA 1
ATOM 721 C C . GLU A 1 95 ? -11.067 -8.037 13.327 1.00 98.44 95 GLU A C 1
ATOM 723 O O . GLU A 1 95 ? -11.779 -8.781 12.651 1.00 98.44 95 GLU A O 1
A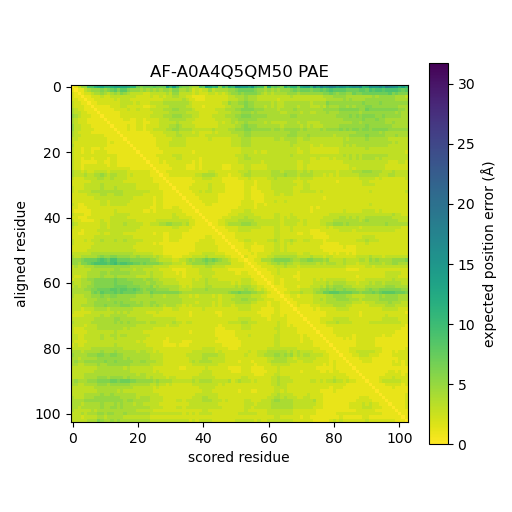TOM 728 N N . LEU A 1 96 ? -9.748 -7.973 13.165 1.00 98.38 96 LEU A N 1
ATOM 729 C CA . LEU A 1 96 ? -8.984 -8.805 12.240 1.00 98.38 96 LEU A CA 1
ATOM 730 C C . LEU A 1 96 ? -7.848 -9.516 12.975 1.00 98.38 96 LEU A C 1
ATOM 732 O O . LEU A 1 96 ? -6.863 -8.904 13.398 1.00 98.38 96 LEU A O 1
ATOM 736 N N . GLY A 1 97 ? -7.939 -10.838 13.051 1.00 98.50 97 GLY A N 1
ATOM 737 C CA . GLY A 1 97 ? -6.831 -11.714 13.399 1.00 98.50 97 GLY A CA 1
ATOM 738 C C . GLY A 1 97 ? -5.809 -11.843 12.268 1.00 98.50 97 GLY A C 1
ATOM 739 O O . GLY A 1 97 ? -5.934 -11.257 11.192 1.00 98.50 97 GLY A O 1
ATOM 740 N N . ASN A 1 98 ? -4.762 -12.631 12.511 1.00 98.06 98 ASN A N 1
ATOM 741 C CA . ASN A 1 98 ? -3.801 -12.972 11.465 1.00 98.06 98 ASN A CA 1
ATOM 742 C C . ASN A 1 98 ? -4.512 -13.742 10.338 1.00 98.06 98 ASN A C 1
ATOM 744 O O . ASN A 1 98 ? -5.236 -14.692 10.615 1.00 98.06 98 ASN A O 1
ATOM 748 N N . GLN A 1 99 ? -4.264 -13.344 9.090 1.00 97.94 99 GLN A N 1
ATOM 749 C CA . GLN A 1 99 ? -4.876 -13.868 7.861 1.00 97.94 99 GLN A CA 1
ATOM 750 C C . GLN A 1 99 ? -6.362 -13.549 7.654 1.00 97.94 99 GLN A C 1
ATOM 752 O O . GLN A 1 99 ? -6.915 -13.965 6.635 1.00 97.94 99 GLN A O 1
ATOM 757 N N . ASP A 1 100 ? -6.987 -12.762 8.532 1.00 98.50 100 ASP A N 1
ATOM 758 C CA . ASP A 1 100 ? -8.324 -12.240 8.260 1.00 98.50 100 ASP A CA 1
ATOM 759 C C . ASP A 1 100 ? -8.277 -11.167 7.170 1.00 98.50 100 ASP A C 1
ATOM 761 O O . ASP A 1 100 ? -7.309 -10.403 7.040 1.00 98.50 100 ASP A O 1
ATOM 765 N N . CYS A 1 101 ? -9.350 -11.104 6.385 1.00 98.06 101 CYS A N 1
ATOM 766 C CA . CYS A 1 101 ? -9.521 -10.124 5.328 1.00 98.06 101 CYS A CA 1
ATOM 767 C C . CYS A 1 101 ? -10.810 -9.320 5.494 1.00 98.06 101 CYS A C 1
ATOM 769 O O . CYS A 1 101 ? -11.816 -9.807 6.009 1.00 98.06 101 CYS A O 1
ATOM 771 N N . LEU A 1 102 ? -10.763 -8.077 5.024 1.00 98.44 102 LEU A N 1
ATOM 772 C CA . LEU A 1 102 ? -11.905 -7.176 4.951 1.00 98.44 102 LEU A CA 1
ATOM 773 C C . LEU A 1 102 ? -11.978 -6.592 3.541 1.00 98.44 102 LEU A C 1
ATOM 775 O O . LEU A 1 102 ? -10.949 -6.228 2.967 1.00 98.44 102 LEU A O 1
ATOM 779 N N . TYR A 1 103 ? -13.188 -6.524 3.001 1.00 97.56 103 TYR A N 1
ATOM 780 C CA . TYR A 1 103 ? -13.513 -5.910 1.719 1.00 97.56 103 TYR A CA 1
ATOM 781 C C . TYR A 1 103 ? -14.646 -4.908 1.922 1.00 97.56 103 TYR A C 1
ATOM 783 O O . TYR A 1 103 ? -15.648 -5.312 2.558 1.00 97.56 103 TYR A O 1
#

Mean predicted aligned error: 2.77 Å